Protein AF-A0A7G8GIP6-F1 (afdb_monomer)

Foldseek 3Di:
DVVVVVVVVVVVVVVVVVVVVLVLLLVLLCQLVVDDPPDPSNVVSQVVNCVSPVDDPVVSVVSSVVSPD

Sequence (69 aa):
MTVSAMVMAVALVRIDQRLSRNDQLRSLCAAFWGAPDSGERESHAWAETKRLVGVDQLDMLSFCRFYGE

Structure (mmCIF, N/CA/C/O backbone):
data_AF-A0A7G8GIP6-F1
#
_entry.id   AF-A0A7G8GIP6-F1
#
loop_
_atom_site.group_PDB
_atom_site.id
_atom_site.type_symbol
_atom_site.label_atom_id
_atom_site.label_alt_id
_atom_site.label_comp_id
_atom_site.label_asym_id
_atom_site.label_entity_id
_atom_site.label_seq_id
_atom_site.pdbx_PD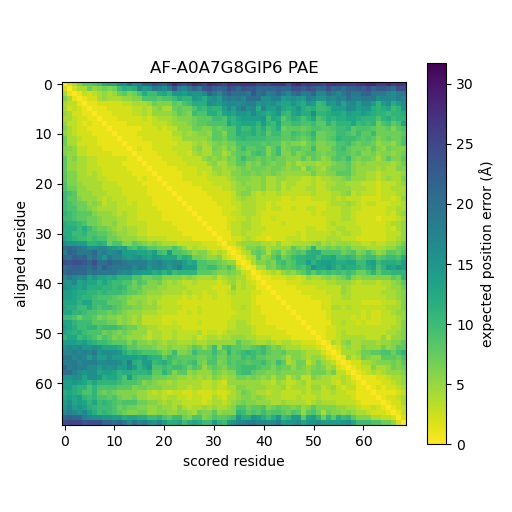B_ins_code
_atom_site.Cartn_x
_atom_site.Cartn_y
_atom_site.Cartn_z
_atom_site.occupancy
_atom_site.B_iso_or_equiv
_atom_site.auth_seq_id
_atom_site.auth_comp_id
_atom_site.auth_asym_id
_atom_site.auth_atom_id
_atom_site.pdbx_PDB_model_num
ATOM 1 N N . MET A 1 1 ? -13.148 -1.401 37.573 1.00 61.47 1 MET A N 1
ATOM 2 C CA . MET A 1 1 ? -12.175 -0.511 36.890 1.00 61.47 1 MET A CA 1
ATOM 3 C C . MET A 1 1 ? -11.124 -1.273 36.081 1.00 61.47 1 MET A C 1
ATOM 5 O O . MET A 1 1 ? -10.814 -0.834 34.984 1.00 61.47 1 MET A O 1
ATOM 9 N N . THR A 1 2 ? -10.611 -2.417 36.550 1.00 68.62 2 THR A N 1
ATOM 10 C CA . THR A 1 2 ? -9.587 -3.221 35.843 1.00 68.62 2 THR A CA 1
ATOM 11 C C . THR A 1 2 ? -10.043 -3.768 34.484 1.00 68.62 2 THR A C 1
ATOM 13 O O . THR A 1 2 ? -9.305 -3.672 33.509 1.00 68.62 2 THR A O 1
ATOM 16 N N . VAL A 1 3 ? -11.280 -4.265 34.386 1.00 72.75 3 VAL A N 1
ATOM 17 C CA . VAL A 1 3 ? -11.845 -4.801 33.130 1.00 72.75 3 VAL A CA 1
ATOM 18 C C . VAL A 1 3 ? -11.937 -3.723 32.043 1.00 72.75 3 VAL A C 1
ATOM 20 O O . VAL A 1 3 ? -11.531 -3.953 30.909 1.00 72.75 3 VAL A O 1
ATOM 23 N N . SER A 1 4 ? -12.398 -2.518 32.390 1.00 79.81 4 SER A N 1
ATOM 24 C CA . SER A 1 4 ? -12.510 -1.394 31.449 1.00 79.81 4 SER A CA 1
ATOM 25 C C . SER A 1 4 ? -11.146 -0.941 30.918 1.00 79.81 4 SER A C 1
ATOM 27 O O . SER A 1 4 ? -11.014 -0.673 29.726 1.00 79.81 4 SER A O 1
ATOM 29 N N . ALA A 1 5 ? -10.122 -0.910 31.777 1.00 83.19 5 ALA A N 1
ATOM 30 C CA . ALA A 1 5 ? -8.757 -0.580 31.371 1.00 83.19 5 ALA A CA 1
ATOM 31 C C . ALA A 1 5 ? -8.166 -1.640 30.426 1.00 83.19 5 ALA A C 1
ATOM 33 O O . ALA A 1 5 ? -7.525 -1.294 29.437 1.00 83.19 5 ALA A O 1
ATOM 34 N N . MET A 1 6 ? -8.434 -2.925 30.682 1.00 85.62 6 MET A N 1
ATOM 35 C CA . MET A 1 6 ? -7.969 -4.023 29.831 1.00 85.62 6 MET A CA 1
ATOM 36 C C . MET A 1 6 ? -8.599 -3.971 28.432 1.00 85.62 6 MET A C 1
ATOM 38 O O . MET A 1 6 ? -7.894 -4.116 27.436 1.00 85.62 6 MET A O 1
ATOM 42 N N . VAL A 1 7 ? -9.905 -3.694 28.340 1.00 88.38 7 VAL A N 1
ATOM 43 C CA . VAL A 1 7 ? -10.597 -3.517 27.050 1.00 88.38 7 VAL A CA 1
ATOM 44 C C . VAL A 1 7 ? -10.016 -2.335 26.273 1.00 88.38 7 VAL A C 1
ATOM 46 O O . VAL A 1 7 ? -9.756 -2.456 25.076 1.00 88.38 7 VAL A O 1
ATOM 49 N N . MET A 1 8 ? -9.760 -1.212 26.948 1.00 88.44 8 MET A N 1
ATOM 50 C CA . MET A 1 8 ? -9.184 -0.025 26.316 1.00 88.44 8 MET A CA 1
ATOM 51 C C . MET A 1 8 ? -7.746 -0.280 25.832 1.00 88.44 8 MET A C 1
ATOM 53 O O . MET A 1 8 ? -7.409 0.088 24.710 1.00 88.44 8 MET A O 1
ATOM 57 N N . ALA A 1 9 ? -6.925 -0.989 26.615 1.00 88.06 9 ALA A N 1
ATOM 58 C CA . ALA A 1 9 ? -5.573 -1.378 26.215 1.00 88.06 9 ALA A CA 1
ATOM 59 C C . ALA A 1 9 ? -5.574 -2.285 24.974 1.00 88.06 9 ALA A C 1
ATOM 61 O O . ALA A 1 9 ? -4.823 -2.045 24.030 1.00 88.06 9 ALA A O 1
ATOM 62 N N . VAL A 1 10 ? -6.461 -3.286 24.926 1.00 90.25 10 VAL A N 1
ATOM 63 C CA . VAL A 1 10 ? -6.608 -4.146 23.742 1.00 90.25 10 VAL A C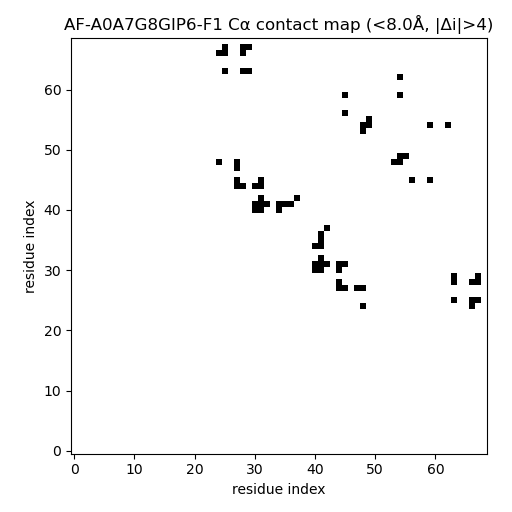A 1
ATOM 64 C C . VAL A 1 10 ? -7.049 -3.328 22.529 1.00 90.25 10 VAL A C 1
ATOM 66 O O . VAL A 1 10 ? -6.495 -3.508 21.447 1.00 90.25 10 VAL A O 1
ATOM 69 N N . ALA A 1 11 ? -8.008 -2.412 22.689 1.00 89.94 11 ALA A N 1
ATOM 70 C CA . ALA A 1 11 ? -8.453 -1.550 21.598 1.00 89.94 11 ALA A CA 1
ATOM 71 C C . ALA A 1 11 ? -7.306 -0.687 21.047 1.00 89.94 11 ALA A C 1
ATOM 73 O O . ALA A 1 11 ? -7.116 -0.644 19.833 1.00 89.94 11 ALA A O 1
ATOM 74 N N . LEU A 1 12 ? -6.501 -0.074 21.921 1.00 90.38 12 LEU A N 1
ATOM 75 C CA . LEU A 1 12 ? -5.346 0.738 21.528 1.00 90.38 12 LEU A CA 1
ATOM 76 C C . LEU A 1 12 ? -4.300 -0.077 20.764 1.00 90.38 12 LEU A C 1
ATOM 78 O O . LEU A 1 12 ? -3.882 0.343 19.691 1.00 90.38 12 LEU A O 1
ATOM 82 N N . VAL A 1 13 ? -3.952 -1.274 21.245 1.00 90.31 13 VAL A N 1
ATOM 83 C CA . VAL A 1 13 ? -3.016 -2.170 20.540 1.00 90.31 13 VAL A CA 1
ATOM 84 C C . VAL A 1 13 ? -3.540 -2.531 19.149 1.00 90.31 13 VAL A C 1
ATOM 86 O O . VAL A 1 13 ? -2.789 -2.558 18.178 1.00 90.31 13 VAL A O 1
ATOM 89 N N . ARG A 1 14 ? -4.844 -2.790 19.016 1.00 90.56 14 ARG A N 1
ATOM 90 C CA . ARG A 1 14 ? -5.451 -3.103 17.714 1.00 90.56 14 ARG A CA 1
ATOM 91 C C . ARG A 1 14 ? -5.464 -1.901 16.772 1.00 90.56 14 ARG A C 1
ATOM 93 O O . ARG A 1 14 ? -5.357 -2.100 15.564 1.00 90.56 14 ARG A O 1
ATOM 100 N N . ILE A 1 15 ? -5.635 -0.688 17.295 1.00 90.88 15 ILE A N 1
ATOM 101 C CA . ILE A 1 15 ? -5.564 0.552 16.511 1.00 90.88 15 ILE A CA 1
ATOM 102 C C . ILE A 1 15 ? -4.131 0.774 16.030 1.00 90.88 15 ILE A C 1
ATOM 104 O O . ILE A 1 15 ? -3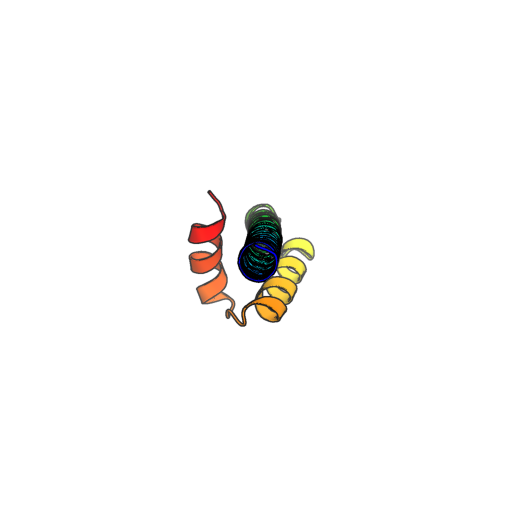.930 0.969 14.836 1.00 90.88 15 ILE A O 1
ATOM 108 N N . ASP A 1 16 ? -3.152 0.651 16.923 1.00 89.56 16 ASP A N 1
ATOM 109 C CA . ASP A 1 16 ? -1.728 0.793 16.611 1.00 89.56 16 ASP A CA 1
ATOM 110 C C . ASP A 1 16 ? -1.284 -0.187 15.512 1.00 89.56 16 ASP A C 1
ATOM 112 O O . ASP A 1 16 ? -0.753 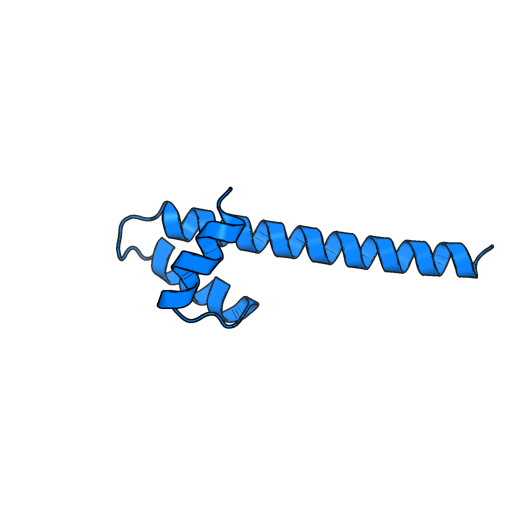0.216 14.478 1.00 89.56 16 ASP A O 1
ATOM 116 N N . GLN A 1 17 ? -1.658 -1.464 15.641 1.00 88.94 17 GLN A N 1
ATOM 117 C CA . GLN A 1 17 ? -1.408 -2.476 14.609 1.00 88.94 17 GLN A CA 1
ATOM 118 C C . GLN A 1 17 ? -2.044 -2.127 13.256 1.00 88.94 17 GLN A C 1
ATOM 120 O O . GLN A 1 17 ? -1.471 -2.415 12.203 1.00 88.94 17 GLN A O 1
ATOM 125 N N . ARG A 1 18 ? -3.245 -1.532 13.254 1.00 87.50 18 ARG A N 1
ATOM 126 C CA . ARG A 1 18 ? -3.915 -1.106 12.015 1.00 87.50 18 ARG A CA 1
ATOM 127 C C . ARG A 1 18 ? -3.208 0.086 11.379 1.00 87.50 18 ARG A C 1
ATOM 129 O O . ARG A 1 18 ? -3.073 0.090 10.159 1.00 87.50 18 ARG A O 1
ATOM 136 N N . LEU A 1 19 ? -2.770 1.055 12.181 1.00 89.25 19 LEU A N 1
ATOM 137 C CA . LEU A 1 19 ? -2.029 2.226 11.713 1.00 89.25 19 LEU A CA 1
ATOM 138 C C . LEU A 1 19 ? -0.686 1.809 11.113 1.00 89.25 19 LEU A C 1
ATOM 140 O O . LEU A 1 19 ? -0.442 2.092 9.947 1.00 89.25 19 LEU A O 1
ATOM 144 N N . SER A 1 20 ? 0.100 1.012 11.840 1.00 89.62 20 SER A N 1
ATOM 145 C CA . SER A 1 20 ? 1.393 0.505 11.367 1.00 89.62 20 SER A CA 1
ATOM 146 C C . SER A 1 20 ? 1.277 -0.252 10.039 1.00 89.62 20 SER A C 1
ATOM 148 O O . SER A 1 20 ? 2.050 -0.016 9.109 1.00 89.62 20 SER A O 1
ATOM 150 N N . ARG A 1 21 ? 0.264 -1.117 9.900 1.00 88.62 21 ARG A N 1
ATOM 151 C CA . ARG A 1 21 ? 0.016 -1.829 8.640 1.00 88.62 21 ARG A CA 1
ATOM 152 C C . ARG A 1 21 ? -0.369 -0.881 7.503 1.00 88.62 21 ARG A C 1
ATOM 154 O O . ARG A 1 21 ? 0.052 -1.097 6.371 1.00 88.62 21 ARG A O 1
ATOM 161 N N . ASN A 1 22 ? -1.175 0.143 7.776 1.00 87.62 22 ASN A N 1
ATOM 162 C CA . ASN A 1 22 ? -1.539 1.130 6.762 1.00 87.62 22 ASN A CA 1
ATOM 163 C C . ASN A 1 22 ? -0.319 1.942 6.313 1.00 87.62 22 ASN A C 1
ATOM 165 O O . ASN A 1 22 ? -0.149 2.133 5.114 1.00 87.62 22 ASN A O 1
ATOM 169 N N . ASP A 1 23 ? 0.551 2.352 7.235 1.00 89.75 23 ASP A N 1
ATOM 170 C CA . ASP A 1 23 ? 1.778 3.085 6.908 1.00 89.75 23 ASP A CA 1
ATOM 171 C C . ASP A 1 23 ? 2.735 2.239 6.061 1.00 89.75 23 ASP A C 1
ATOM 173 O O . ASP A 1 23 ? 3.311 2.728 5.086 1.00 89.75 23 ASP A O 1
ATOM 177 N N . GLN A 1 24 ? 2.841 0.941 6.363 1.00 89.81 24 GLN A N 1
ATOM 178 C CA . GLN A 1 24 ? 3.594 -0.001 5.537 1.00 89.81 24 GLN A CA 1
ATOM 179 C C . GLN A 1 24 ? 3.039 -0.068 4.105 1.00 89.81 24 GLN A C 1
ATOM 181 O O . GLN A 1 24 ? 3.806 -0.002 3.145 1.00 89.81 24 GLN A O 1
ATOM 186 N N . LEU A 1 25 ? 1.714 -0.152 3.943 1.00 89.75 25 LEU A N 1
ATOM 187 C CA . LEU A 1 25 ? 1.072 -0.175 2.624 1.00 89.75 25 LEU A CA 1
ATOM 188 C C . LEU A 1 25 ? 1.269 1.145 1.865 1.00 89.75 25 LEU A C 1
ATOM 190 O O . LEU A 1 25 ? 1.572 1.114 0.674 1.00 89.75 25 LEU A O 1
ATOM 194 N N . ARG A 1 26 ? 1.186 2.297 2.547 1.00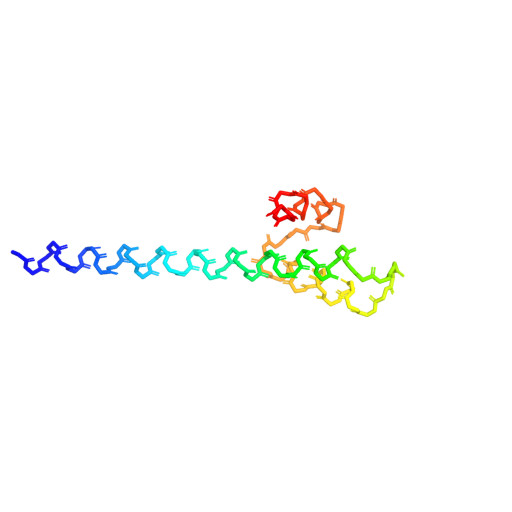 88.81 26 ARG A N 1
ATOM 195 C CA . ARG A 1 26 ? 1.501 3.608 1.951 1.00 88.81 26 ARG A CA 1
ATOM 196 C C . ARG A 1 26 ? 2.935 3.663 1.434 1.00 88.81 26 ARG A C 1
ATOM 198 O O . ARG A 1 26 ? 3.162 4.090 0.306 1.00 88.81 26 ARG A O 1
ATOM 205 N N . SER A 1 27 ? 3.895 3.191 2.230 1.00 88.69 27 SER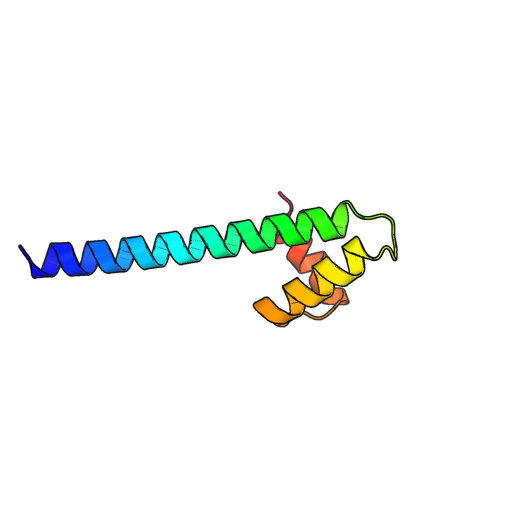 A N 1
ATOM 206 C CA . SER A 1 27 ? 5.310 3.160 1.844 1.00 88.69 27 SER A CA 1
ATOM 207 C C . SER A 1 27 ? 5.557 2.275 0.619 1.00 88.69 27 SER A C 1
ATOM 209 O O . SER A 1 27 ? 6.266 2.688 -0.299 1.00 88.69 27 SER A O 1
ATOM 211 N N . LEU A 1 28 ? 4.935 1.094 0.564 1.00 89.38 28 LEU A N 1
ATOM 212 C CA . LEU A 1 28 ? 5.030 0.203 -0.593 1.00 89.38 28 LEU A CA 1
ATOM 213 C C . LEU A 1 28 ? 4.402 0.825 -1.842 1.00 89.38 28 LEU A C 1
ATOM 215 O O . LEU A 1 28 ? 4.993 0.763 -2.916 1.00 89.38 28 LEU A O 1
ATOM 219 N N . CYS A 1 29 ? 3.255 1.488 -1.706 1.00 88.88 29 CYS A N 1
ATOM 220 C CA . CYS A 1 29 ? 2.624 2.189 -2.817 1.00 88.88 29 CYS A CA 1
ATOM 221 C C . CYS A 1 29 ? 3.452 3.377 -3.316 1.00 88.88 29 CYS A C 1
ATOM 223 O O . CYS A 1 29 ? 3.582 3.557 -4.524 1.00 88.88 29 CYS A O 1
ATOM 225 N N . ALA A 1 30 ? 4.081 4.138 -2.421 1.00 87.25 30 ALA A N 1
ATOM 226 C CA . ALA A 1 30 ? 5.021 5.187 -2.807 1.00 87.25 30 ALA A CA 1
ATOM 227 C C . ALA A 1 30 ? 6.248 4.614 -3.540 1.00 87.25 30 ALA A C 1
ATOM 229 O O . ALA A 1 30 ? 6.698 5.188 -4.530 1.00 87.25 30 ALA A O 1
ATOM 230 N N . ALA A 1 31 ? 6.770 3.466 -3.095 1.00 87.00 31 ALA A N 1
ATOM 231 C CA . ALA A 1 31 ? 7.875 2.782 -3.763 1.00 87.00 31 ALA A CA 1
ATOM 232 C C . ALA A 1 31 ? 7.482 2.237 -5.146 1.00 87.00 31 ALA A C 1
ATOM 234 O O . ALA A 1 31 ? 8.299 2.282 -6.061 1.00 87.00 31 ALA A O 1
ATOM 235 N N . PHE A 1 32 ? 6.245 1.758 -5.295 1.00 85.25 32 PHE A N 1
ATOM 236 C CA . PHE A 1 32 ? 5.688 1.298 -6.564 1.00 85.25 32 PHE A CA 1
ATOM 237 C C . PHE A 1 32 ? 5.530 2.457 -7.564 1.00 85.25 32 PHE A C 1
ATOM 239 O O . PHE A 1 32 ? 6.046 2.369 -8.669 1.00 85.25 32 PHE A O 1
ATOM 246 N N . TRP A 1 33 ? 4.918 3.578 -7.161 1.00 83.19 33 TRP A N 1
ATOM 247 C CA . TRP A 1 33 ? 4.732 4.756 -8.027 1.00 83.19 33 TRP A CA 1
ATOM 248 C C . TRP A 1 33 ? 6.018 5.539 -8.321 1.00 83.19 33 TRP A C 1
ATOM 250 O O . TRP A 1 33 ? 6.132 6.166 -9.369 1.00 83.19 33 TRP A O 1
ATOM 260 N N . GLY A 1 34 ? 6.963 5.570 -7.378 1.00 79.50 34 GLY A N 1
ATOM 261 C CA . GLY A 1 34 ? 8.210 6.332 -7.499 1.00 79.50 34 GLY A CA 1
ATOM 262 C C . GLY A 1 34 ? 9.365 5.564 -8.147 1.00 79.50 34 GLY A C 1
ATOM 263 O O . GLY A 1 34 ? 10.459 6.117 -8.291 1.00 79.50 34 GLY A O 1
ATOM 264 N N . ALA A 1 35 ? 9.173 4.287 -8.481 1.00 76.12 35 ALA A N 1
ATOM 265 C CA . ALA A 1 35 ? 10.175 3.497 -9.180 1.00 76.12 35 ALA A CA 1
ATOM 266 C C . ALA A 1 35 ? 10.160 3.811 -10.688 1.00 76.12 35 ALA A C 1
ATOM 268 O O . ALA A 1 35 ? 9.104 4.100 -11.242 1.00 76.12 35 ALA A O 1
ATOM 269 N N . PRO A 1 36 ? 11.316 3.750 -11.373 1.00 71.00 36 PRO A N 1
ATOM 270 C CA . PRO A 1 36 ? 11.332 3.705 -12.830 1.00 71.00 36 PRO A CA 1
ATOM 271 C C . PRO A 1 36 ? 10.519 2.499 -13.307 1.00 71.00 36 PRO A C 1
ATOM 273 O O . PRO A 1 36 ? 10.689 1.417 -12.735 1.00 71.00 36 PRO A O 1
ATOM 276 N N . ASP A 1 37 ? 9.703 2.684 -14.347 1.00 67.56 37 ASP A N 1
ATOM 277 C CA . ASP A 1 37 ? 8.899 1.615 -14.947 1.00 67.56 37 ASP A CA 1
ATOM 278 C C . ASP A 1 37 ? 9.748 0.352 -15.160 1.00 67.56 37 ASP A C 1
ATOM 280 O O . ASP A 1 37 ? 10.842 0.410 -15.731 1.00 67.56 37 ASP A O 1
ATOM 284 N N . SER A 1 38 ? 9.238 -0.798 -14.717 1.00 67.12 38 SER A N 1
ATOM 285 C CA . SER A 1 38 ? 9.867 -2.126 -14.753 1.00 67.12 38 SER A CA 1
ATOM 286 C C . SER A 1 38 ? 11.138 -2.302 -13.904 1.00 67.12 38 SER A C 1
ATOM 288 O O . SER A 1 38 ? 11.878 -3.273 -14.072 1.00 67.12 38 SER A O 1
ATOM 290 N N . GLY A 1 39 ? 11.399 -1.400 -12.956 1.00 80.62 39 GLY A N 1
ATOM 291 C CA . GLY A 1 39 ? 12.544 -1.493 -12.050 1.00 80.62 39 GLY A CA 1
ATOM 292 C C . GLY A 1 39 ? 12.408 -2.579 -10.972 1.00 80.62 39 GLY A C 1
ATOM 293 O O . GLY A 1 39 ? 11.311 -2.960 -10.556 1.00 80.62 39 GLY A O 1
ATOM 294 N N . GLU A 1 40 ? 13.544 -3.030 -10.422 1.00 83.88 40 GLU A N 1
ATOM 295 C CA . GLU A 1 40 ? 13.574 -3.991 -9.301 1.00 83.88 40 GLU A CA 1
ATOM 296 C C . GLU A 1 40 ? 12.783 -3.495 -8.081 1.00 83.88 40 GLU A C 1
ATOM 298 O O . GLU A 1 40 ? 12.124 -4.277 -7.396 1.00 83.88 40 GLU A O 1
ATOM 303 N N . ARG A 1 41 ? 12.804 -2.178 -7.830 1.00 81.19 41 ARG A N 1
ATOM 304 C CA . ARG A 1 41 ? 12.044 -1.548 -6.740 1.00 81.19 41 ARG A CA 1
ATOM 305 C C . ARG A 1 41 ? 10.533 -1.657 -6.931 1.00 81.19 41 ARG A C 1
ATOM 307 O O . ARG A 1 41 ? 9.839 -1.940 -5.959 1.00 81.19 41 ARG A O 1
ATOM 314 N N . GLU A 1 42 ? 10.042 -1.477 -8.154 1.00 84.38 42 GLU A N 1
ATOM 315 C CA . GLU A 1 42 ? 8.622 -1.630 -8.482 1.00 84.38 42 GLU A CA 1
ATOM 316 C C . GLU A 1 42 ? 8.188 -3.086 -8.283 1.00 84.38 42 GLU A C 1
ATOM 318 O O . GLU A 1 42 ? 7.219 -3.369 -7.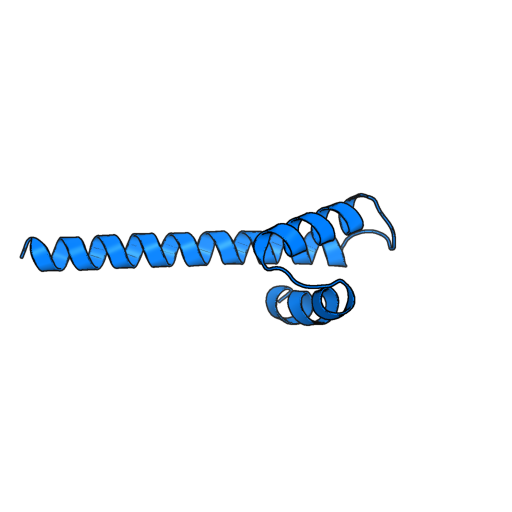577 1.00 84.38 42 GLU A O 1
ATOM 323 N N . SER A 1 43 ? 8.975 -4.019 -8.831 1.00 86.38 43 SER A N 1
ATOM 324 C CA . SER A 1 43 ? 8.717 -5.460 -8.740 1.00 86.38 43 SER A CA 1
ATOM 325 C C . SER A 1 43 ? 8.697 -5.946 -7.290 1.00 86.38 43 SER A C 1
ATOM 327 O O . SER A 1 43 ? 7.809 -6.704 -6.895 1.00 86.38 43 SER A O 1
ATOM 329 N N . HIS A 1 44 ? 9.644 -5.478 -6.471 1.00 88.75 44 HIS A N 1
ATOM 330 C CA . HIS A 1 44 ? 9.693 -5.792 -5.047 1.00 88.7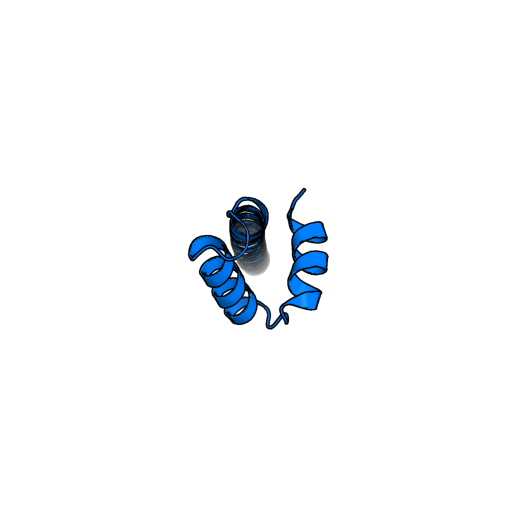5 44 HIS A CA 1
ATOM 331 C C . HIS A 1 44 ? 8.493 -5.204 -4.289 1.00 88.75 44 HIS A C 1
ATOM 333 O O . HIS A 1 44 ? 7.856 -5.907 -3.504 1.00 88.75 44 HIS A O 1
ATOM 339 N N . ALA A 1 45 ? 8.153 -3.934 -4.530 1.00 87.56 45 ALA A N 1
ATOM 340 C CA . ALA A 1 45 ? 7.012 -3.282 -3.890 1.00 87.56 45 ALA A CA 1
ATOM 341 C C . ALA A 1 45 ? 5.683 -3.974 -4.235 1.00 87.56 45 ALA A C 1
ATOM 343 O O . ALA A 1 45 ? 4.836 -4.172 -3.357 1.00 87.56 45 ALA A O 1
ATOM 344 N N . TRP A 1 46 ? 5.521 -4.404 -5.487 1.00 87.62 46 TRP A N 1
ATOM 345 C CA . TRP A 1 46 ? 4.367 -5.184 -5.922 1.00 87.62 46 TRP A CA 1
ATOM 346 C C . TRP A 1 46 ? 4.301 -6.550 -5.233 1.00 87.62 46 TRP A C 1
ATOM 348 O O . TRP A 1 46 ? 3.272 -6.883 -4.642 1.00 87.62 46 TRP A O 1
ATOM 358 N N . ALA A 1 47 ? 5.391 -7.322 -5.254 1.00 89.50 47 ALA A N 1
ATOM 359 C CA . ALA A 1 47 ? 5.433 -8.653 -4.650 1.00 89.50 47 ALA A CA 1
ATOM 360 C C . ALA A 1 47 ? 5.118 -8.613 -3.146 1.00 89.50 47 ALA A C 1
ATOM 362 O O . ALA A 1 47 ? 4.335 -9.424 -2.646 1.00 89.50 47 ALA A O 1
ATOM 363 N N . GLU A 1 48 ? 5.676 -7.634 -2.434 1.00 89.69 48 GLU A N 1
ATOM 364 C CA . GLU A 1 48 ? 5.443 -7.464 -1.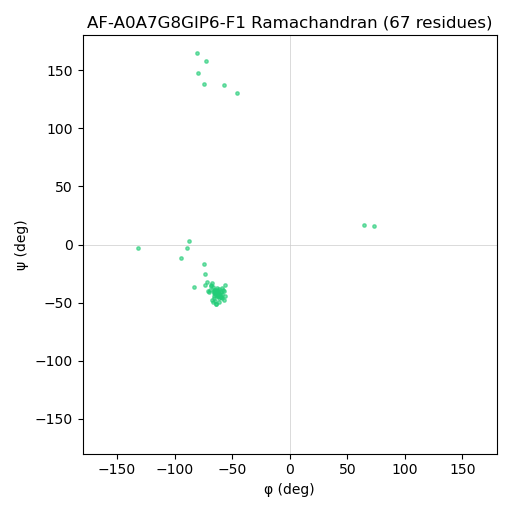003 1.00 89.69 48 GLU A CA 1
ATOM 365 C C . GLU A 1 48 ? 4.007 -7.013 -0.702 1.00 89.69 48 GLU A C 1
ATOM 367 O O . GLU A 1 48 ? 3.372 -7.529 0.219 1.00 89.69 48 GLU A O 1
ATOM 372 N N . THR A 1 49 ? 3.434 -6.127 -1.520 1.00 86.75 49 THR A N 1
ATOM 373 C CA . THR A 1 49 ? 2.026 -5.732 -1.360 1.00 86.75 49 THR A CA 1
ATOM 374 C C . THR A 1 49 ? 1.090 -6.909 -1.630 1.00 86.75 49 THR A C 1
ATOM 376 O O . THR A 1 49 ? 0.200 -7.187 -0.824 1.00 86.75 49 THR A O 1
ATOM 379 N N . LYS A 1 50 ? 1.338 -7.685 -2.693 1.00 88.31 50 LYS A N 1
ATOM 380 C CA . LYS A 1 50 ? 0.592 -8.917 -2.988 1.00 88.31 50 LYS A CA 1
ATOM 381 C C . LYS A 1 50 ? 0.674 -9.920 -1.836 1.00 88.31 50 LYS A C 1
ATOM 383 O O . LYS A 1 50 ? -0.336 -10.524 -1.485 1.00 88.31 50 LYS A O 1
ATOM 388 N N . ARG A 1 51 ? 1.833 -10.059 -1.189 1.00 88.62 51 ARG A N 1
ATOM 389 C CA . ARG A 1 51 ? 2.000 -10.920 -0.006 1.00 88.62 51 ARG A CA 1
ATOM 390 C C . ARG A 1 51 ? 1.147 -10.468 1.185 1.00 88.62 51 ARG A C 1
ATOM 392 O O . ARG A 1 51 ? 0.648 -11.314 1.923 1.00 88.62 51 ARG A O 1
ATOM 399 N N . LEU A 1 52 ? 0.994 -9.160 1.392 1.00 85.38 52 LEU A N 1
ATOM 400 C CA . LEU A 1 52 ? 0.300 -8.597 2.557 1.00 85.38 52 LEU A CA 1
ATOM 401 C C . LEU A 1 52 ? -1.224 -8.547 2.406 1.00 85.38 52 LEU A C 1
ATOM 403 O O . LEU A 1 52 ? -1.936 -8.728 3.395 1.00 85.38 52 LEU A O 1
ATOM 407 N N . VAL A 1 53 ? -1.722 -8.266 1.201 1.00 83.94 53 VAL A N 1
ATOM 408 C CA . VAL A 1 53 ? -3.150 -7.980 0.959 1.00 83.94 53 VAL A CA 1
ATOM 409 C C . VAL A 1 53 ? -3.757 -8.748 -0.220 1.00 83.94 53 VAL A C 1
ATOM 411 O O . VAL A 1 53 ? -4.962 -8.659 -0.435 1.00 83.94 53 VAL A O 1
ATOM 414 N N . GLY A 1 54 ? -2.968 -9.541 -0.952 1.00 82.94 54 GLY A N 1
ATOM 415 C CA . GLY A 1 54 ? -3.469 -10.443 -1.994 1.00 82.94 54 GLY A CA 1
ATOM 416 C C . GLY A 1 54 ? -3.934 -9.765 -3.285 1.00 82.94 54 GLY A C 1
ATOM 417 O O . GLY A 1 54 ? -4.639 -10.400 -4.059 1.00 82.94 54 GLY A O 1
ATOM 418 N N . VAL A 1 55 ? -3.570 -8.501 -3.523 1.00 78.06 55 VAL A N 1
ATOM 419 C CA . VAL A 1 55 ? -3.950 -7.773 -4.747 1.00 78.06 55 VAL A CA 1
ATOM 420 C C . VAL A 1 55 ? -3.144 -8.232 -5.961 1.00 78.06 55 VAL A C 1
ATOM 422 O O . VAL A 1 55 ? -1.925 -8.414 -5.890 1.00 78.06 55 VAL A O 1
ATOM 425 N N . ASP A 1 56 ? -3.831 -8.380 -7.092 1.00 77.44 56 ASP A N 1
ATOM 426 C CA . ASP A 1 56 ? -3.207 -8.608 -8.392 1.00 77.44 56 ASP A CA 1
ATOM 427 C C . ASP A 1 56 ? -2.692 -7.299 -9.012 1.00 77.44 56 ASP A C 1
ATOM 429 O O . ASP A 1 56 ? -3.000 -6.198 -8.562 1.00 77.44 56 ASP A O 1
ATOM 433 N N . GLN A 1 57 ? -1.841 -7.400 -10.037 1.00 69.56 57 GLN A N 1
ATOM 434 C CA . GLN A 1 57 ? -1.088 -6.255 -10.570 1.00 69.56 57 GLN A CA 1
ATOM 435 C C . GLN A 1 57 ? -1.974 -5.126 -11.129 1.00 69.56 57 GLN A C 1
ATOM 437 O O . GLN A 1 57 ? -1.665 -3.957 -10.919 1.00 69.56 57 GLN A O 1
ATOM 442 N N . LEU A 1 58 ? -3.085 -5.445 -11.803 1.00 67.00 58 LEU A N 1
ATOM 443 C CA . LEU A 1 58 ? -4.028 -4.427 -12.297 1.00 67.00 58 LEU A CA 1
ATOM 444 C C . LEU A 1 58 ? -4.758 -3.718 -11.148 1.00 67.00 58 LEU A C 1
ATOM 446 O O . LEU A 1 58 ? -4.979 -2.507 -11.195 1.00 67.00 58 LEU A O 1
ATOM 450 N N . ASP A 1 59 ? -5.066 -4.459 -10.085 1.00 80.88 59 ASP A N 1
ATOM 451 C CA . ASP A 1 59 ? -5.699 -3.914 -8.888 1.00 80.88 59 ASP A CA 1
ATOM 452 C C . ASP A 1 59 ? -4.718 -3.080 -8.063 1.00 80.88 59 ASP A C 1
ATOM 454 O O . ASP A 1 59 ? -5.140 -2.148 -7.384 1.00 80.88 59 ASP A O 1
ATOM 458 N N . MET A 1 60 ? -3.411 -3.349 -8.168 1.00 80.31 60 MET A N 1
ATOM 459 C CA . MET A 1 60 ? -2.346 -2.609 -7.484 1.00 80.31 60 MET A CA 1
ATOM 460 C C . MET A 1 60 ? -2.363 -1.114 -7.821 1.00 80.31 60 MET A C 1
ATOM 462 O O . MET A 1 60 ? -2.203 -0.289 -6.927 1.00 80.31 60 MET A O 1
ATOM 466 N N . LEU A 1 61 ? -2.613 -0.742 -9.082 1.00 81.88 61 LEU A N 1
ATOM 467 C CA . LEU A 1 61 ? -2.698 0.667 -9.490 1.00 81.88 61 LEU A CA 1
ATOM 468 C C . LEU A 1 61 ? -3.864 1.383 -8.799 1.00 81.88 61 LEU A C 1
ATOM 470 O O . LEU A 1 61 ? -3.713 2.494 -8.287 1.00 81.88 61 LEU A O 1
ATOM 474 N N . SER A 1 62 ? -5.024 0.729 -8.746 1.00 84.06 62 SER A N 1
ATOM 475 C CA . SER A 1 62 ? -6.220 1.273 -8.095 1.00 84.06 62 SER A CA 1
ATOM 476 C C . SER A 1 62 ? -6.063 1.294 -6.573 1.00 84.06 62 SER A C 1
ATOM 478 O O . SER A 1 62 ? -6.415 2.272 -5.915 1.00 84.06 62 SER A O 1
ATOM 480 N N . PHE A 1 63 ? -5.467 0.242 -6.016 1.00 84.38 63 PHE A N 1
ATOM 481 C CA . PHE A 1 63 ? -5.146 0.105 -4.602 1.00 84.38 63 PHE A CA 1
ATOM 482 C C . PHE A 1 63 ? -4.171 1.193 -4.142 1.00 84.38 63 PHE A C 1
ATOM 484 O O . PHE A 1 63 ? -4.431 1.901 -3.170 1.00 84.38 63 PHE A O 1
ATOM 491 N N . CYS A 1 64 ? -3.080 1.395 -4.876 1.00 85.81 64 CYS A N 1
ATOM 492 C CA . CYS A 1 64 ? -2.087 2.402 -4.536 1.00 85.81 64 CYS A CA 1
ATOM 493 C C . CYS A 1 64 ? -2.532 3.828 -4.825 1.00 85.81 64 CYS A C 1
ATOM 495 O O . CYS A 1 64 ? -1.970 4.750 -4.246 1.00 85.81 64 CYS A O 1
ATOM 497 N N . ARG A 1 65 ? -3.567 4.031 -5.642 1.00 83.31 65 ARG A N 1
ATOM 498 C CA . ARG A 1 65 ? -4.244 5.327 -5.729 1.00 83.31 65 ARG A CA 1
ATOM 499 C C . ARG A 1 65 ? -5.005 5.675 -4.445 1.00 83.31 65 ARG A C 1
ATOM 501 O O . ARG A 1 65 ? -5.063 6.841 -4.090 1.00 83.31 65 ARG A O 1
ATOM 508 N N . PHE A 1 66 ? -5.558 4.688 -3.738 1.00 79.69 66 PHE A N 1
ATOM 509 C CA . PHE A 1 66 ? -6.234 4.911 -2.454 1.00 79.69 66 PHE A CA 1
ATOM 510 C C . PHE A 1 66 ? -5.247 5.193 -1.305 1.00 79.69 66 PHE A C 1
ATOM 512 O O . PHE A 1 66 ? -5.552 5.979 -0.414 1.00 79.69 66 PHE A O 1
ATOM 519 N N . TYR A 1 67 ? -4.064 4.568 -1.324 1.00 77.31 67 TYR A N 1
ATOM 520 C CA . TYR A 1 67 ? -3.036 4.725 -0.282 1.00 77.31 67 TYR A CA 1
ATOM 521 C C . TYR A 1 67 ? -1.963 5.790 -0.591 1.00 77.31 67 TYR A C 1
ATOM 523 O O . TYR A 1 67 ? -1.177 6.122 0.292 1.00 77.31 67 TYR A O 1
ATOM 531 N N . GLY A 1 68 ? -1.899 6.300 -1.822 1.00 63.62 68 GLY A N 1
ATOM 532 C CA . GLY A 1 68 ? -0.846 7.202 -2.304 1.00 63.62 68 GLY A CA 1
ATOM 533 C C . GLY A 1 68 ? -1.062 8.699 -2.058 1.00 63.62 68 GLY A C 1
ATOM 534 O O . GLY A 1 68 ? -0.224 9.478 -2.505 1.00 63.62 68 GLY A O 1
ATOM 535 N N . GLU A 1 69 ? -2.148 9.100 -1.383 1.00 56.41 69 GLU A N 1
ATOM 536 C CA . GLU A 1 69 ? -2.341 10.472 -0.870 1.00 56.41 69 GLU A CA 1
ATOM 537 C C . GLU A 1 69 ? -1.731 10.670 0.524 1.00 56.41 69 GLU A C 1
ATOM 539 O O . GLU A 1 69 ? -1.950 9.804 1.420 1.00 56.41 69 GLU A O 1
#

Secondary structure (DSSP, 8-state):
-HHHHHHHHHHHHHHHHHHHHHHHHHHHHHHHHTSPTT-HHHHHHHHHHHHHH---HHHHHHHHHHH--

Solvent-accessible surface area (backbone atoms only — not comparable to full-atom values): 3824 Å² total; per-residue (Å²): 113,68,68,63,52,51,54,50,53,53,50,50,54,56,48,50,55,51,50,56,53,50,54,53,51,26,52,33,29,47,39,36,73,70,31,60,89,94,31,72,56,24,56,49,26,49,55,52,48,27,73,74,73,66,53,52,77,79,50,41,60,61,52,30,62,73,43,59,117

Nearest PDB structures (foldseek):
  1wpa-assembly1_A  TM=5.479E-01  e=1.651E+00  Homo sapiens
  3g7c-assembly1_A  TM=6.077E-01  e=2.122E+00  Homo sapiens
  1xaw-assembly1_A  TM=6.004E-01  e=2.260E+00  Homo sapiens
  3mvu-assembly1_A  TM=4.021E-01  e=6.571E+00  Ruegeria sp. TM1040

pLDDT: mean 83.1, std 7.95, range [56.41, 90.88]

Mean predicted aligned error: 6.72 Å

Radius of gyration: 16.1 Å; Cα contacts (8 Å, |Δi|>4): 37; chains: 1; bounding box: 26×21×52 Å